Protein AF-A0A6N7P442-F1 (afdb_monomer_lite)

pLDDT: mean 82.55, std 16.27, range [39.31, 96.06]

Sequence (61 aa):
MTTRKEGMGGGLAICQRLVRYGRGDISIRNQTAPDGLSGTVVTIHFLHENGGRDGDNSSTG

Foldseek 3Di:
DDPDPDDPPCPVVVVQVVLVVLVKHKDKDWDQDPVRHTDMDIDIGGDDDPDDPPPPPPDDD

Radius of gyration: 15.83 Å; chains: 1; bounding box: 40×26×33 Å

Secondary structure (DSSP, 8-state):
--S-SSS---HHHHHHHHHHHTT-EEEEEEEE-TTSSEEEEEEEE----TT----------

Structure (mmCIF, N/CA/C/O backbone):
data_AF-A0A6N7P442-F1
#
_entry.id   AF-A0A6N7P442-F1
#
loop_
_atom_site.group_PDB
_atom_site.id
_atom_site.type_symbol
_atom_site.label_atom_id
_atom_site.label_alt_id
_atom_site.label_comp_id
_atom_site.label_asym_id
_atom_site.label_entity_id
_atom_site.label_seq_id
_atom_site.pdbx_PDB_ins_code
_atom_site.Cartn_x
_atom_site.Cartn_y
_atom_site.Cartn_z
_atom_site.occupancy
_atom_site.B_iso_or_equiv
_atom_site.auth_seq_id
_atom_site.auth_comp_id
_atom_site.auth_asym_id
_atom_site.auth_atom_id
_atom_site.pdbx_PDB_model_num
ATOM 1 N N . MET A 1 1 ? -18.563 6.424 -0.270 1.00 45.28 1 MET A N 1
ATOM 2 C CA . MET A 1 1 ? -18.478 6.874 1.136 1.00 45.28 1 MET A CA 1
ATOM 3 C C . MET A 1 1 ? -17.136 6.401 1.680 1.00 45.28 1 MET A C 1
ATOM 5 O O . MET A 1 1 ? -16.855 5.217 1.551 1.00 45.28 1 MET A O 1
ATOM 9 N N . THR A 1 2 ? -16.262 7.297 2.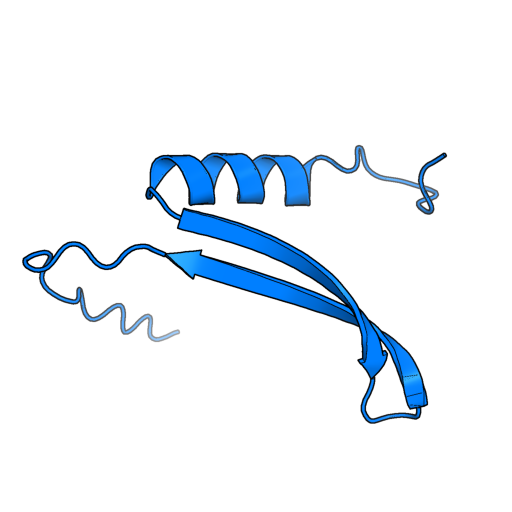146 1.00 66.75 2 THR A N 1
ATOM 10 C CA . THR A 1 2 ? -14.961 6.923 2.736 1.00 66.75 2 THR A CA 1
ATOM 11 C C . THR A 1 2 ? -15.134 6.727 4.244 1.00 66.75 2 THR A C 1
ATOM 13 O O . THR A 1 2 ? -16.006 7.341 4.851 1.00 66.75 2 THR A O 1
ATOM 16 N 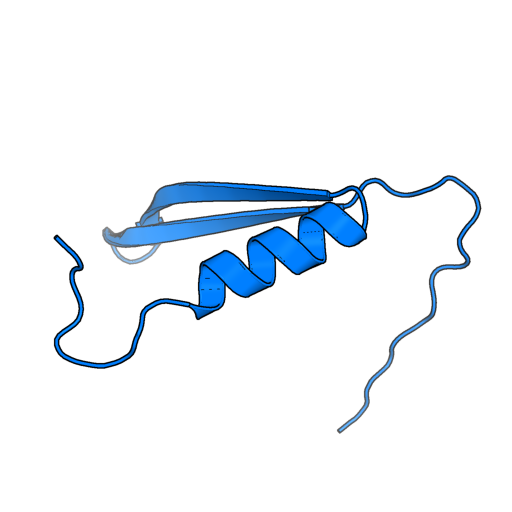N . THR A 1 3 ? -14.333 5.862 4.865 1.00 71.62 3 THR A N 1
ATOM 17 C CA . THR A 1 3 ? -14.416 5.579 6.312 1.00 71.62 3 THR A CA 1
ATOM 18 C C . THR A 1 3 ? -13.655 6.589 7.176 1.0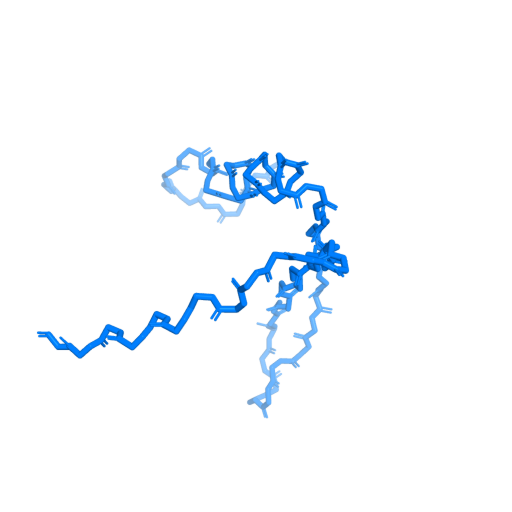0 71.62 3 THR A C 1
ATOM 20 O O . THR A 1 3 ? -13.656 6.470 8.399 1.00 71.62 3 THR A O 1
ATOM 23 N N . ARG A 1 4 ? -12.978 7.580 6.577 1.00 74.94 4 ARG A N 1
ATOM 24 C CA . ARG A 1 4 ? -12.120 8.516 7.315 1.00 74.94 4 ARG A CA 1
ATOM 25 C C . ARG A 1 4 ? -12.828 9.824 7.651 1.00 74.94 4 ARG A C 1
ATOM 27 O O . ARG A 1 4 ? -13.499 10.398 6.801 1.00 74.94 4 ARG A O 1
ATOM 34 N N . LYS A 1 5 ? -12.572 10.325 8.866 1.00 78.56 5 LYS A N 1
ATOM 35 C CA . LYS A 1 5 ? -12.916 11.690 9.298 1.00 78.56 5 LYS A CA 1
ATOM 36 C C . LYS A 1 5 ? -12.001 12.760 8.686 1.00 78.56 5 LYS A C 1
ATOM 38 O O . LYS A 1 5 ? -12.460 13.872 8.473 1.00 78.56 5 LYS A O 1
ATOM 43 N N . GLU A 1 6 ? -10.746 12.421 8.375 1.00 81.94 6 GLU A N 1
ATOM 44 C CA . GLU A 1 6 ? -9.744 13.346 7.827 1.00 81.94 6 GLU A CA 1
ATOM 45 C C . GLU A 1 6 ? -8.795 12.666 6.815 1.00 81.94 6 GLU A C 1
ATOM 47 O O . GLU A 1 6 ? -8.598 11.444 6.817 1.00 81.94 6 GLU A O 1
ATOM 52 N N . GLY A 1 7 ? -8.181 13.483 5.949 1.00 81.12 7 GLY A N 1
ATOM 53 C CA . GLY A 1 7 ? -7.257 13.070 4.889 1.00 81.12 7 GLY A CA 1
ATOM 54 C C . GLY A 1 7 ? -7.941 12.729 3.557 1.00 81.12 7 GLY A C 1
ATOM 55 O O . GLY A 1 7 ? -8.999 12.111 3.515 1.00 81.12 7 GLY A O 1
ATOM 56 N N . MET A 1 8 ? -7.295 13.084 2.441 1.00 88.38 8 MET A N 1
ATOM 57 C CA . MET A 1 8 ? -7.871 12.970 1.086 1.00 88.38 8 MET A CA 1
ATOM 58 C C . MET A 1 8 ? -7.987 11.531 0.549 1.00 88.38 8 MET A C 1
ATOM 60 O O . MET A 1 8 ? -8.578 11.309 -0.500 1.00 88.38 8 MET A O 1
ATOM 64 N N . GLY A 1 9 ? -7.400 10.537 1.226 1.00 87.56 9 GLY A N 1
ATOM 65 C CA . GLY A 1 9 ? -7.459 9.136 0.786 1.00 87.56 9 GLY A CA 1
ATOM 66 C C . GLY A 1 9 ? -6.580 8.787 -0.425 1.00 87.56 9 GLY A C 1
ATOM 67 O O . GLY A 1 9 ? -6.682 7.683 -0.946 1.00 87.56 9 GLY A O 1
ATOM 68 N N . GLY A 1 10 ? -5.678 9.678 -0.850 1.00 92.06 10 GLY A N 1
ATOM 69 C CA . GLY A 1 10 ? -4.845 9.474 -2.044 1.00 92.06 10 GLY A CA 1
ATOM 70 C C . GLY A 1 10 ? -3.710 8.448 -1.911 1.00 92.06 10 GLY A C 1
ATOM 71 O O . GLY A 1 10 ? -3.198 7.995 -2.926 1.00 92.06 10 GLY A O 1
ATOM 72 N N . GLY A 1 11 ? -3.319 8.048 -0.694 1.00 92.19 11 GLY A N 1
ATOM 73 C CA . GLY A 1 11 ? -2.118 7.225 -0.470 1.00 92.19 11 GLY A CA 1
ATOM 74 C C . GLY A 1 11 ? -2.099 5.914 -1.265 1.00 92.19 11 GLY A C 1
ATOM 75 O O . GLY A 1 11 ? -1.147 5.649 -1.990 1.00 92.19 11 GLY A O 1
ATOM 76 N N . LEU A 1 12 ? -3.182 5.132 -1.214 1.00 91.56 12 LEU A N 1
ATOM 77 C CA . LEU A 1 12 ? -3.266 3.872 -1.965 1.00 91.56 12 LEU A CA 1
ATOM 78 C C . LEU A 1 12 ? -3.377 4.090 -3.478 1.00 91.56 12 LEU A C 1
ATOM 80 O O . LEU A 1 12 ? -2.823 3.305 -4.242 1.00 91.56 12 LEU A O 1
ATOM 84 N N . ALA A 1 13 ? -4.028 5.172 -3.915 1.00 91.44 13 ALA A N 1
ATOM 85 C CA . ALA A 1 13 ? -4.096 5.524 -5.332 1.00 91.44 13 ALA A CA 1
ATOM 86 C C . ALA A 1 13 ? -2.706 5.881 -5.892 1.00 91.44 13 ALA A C 1
ATOM 88 O O . ALA A 1 13 ? -2.373 5.506 -7.018 1.00 91.44 13 ALA A O 1
ATOM 89 N N . ILE A 1 14 ? -1.868 6.550 -5.091 1.00 94.69 14 ILE A N 1
ATOM 90 C CA . ILE A 1 14 ? -0.469 6.832 -5.433 1.00 94.69 14 ILE A CA 1
ATOM 91 C C . ILE A 1 14 ? 0.330 5.527 -5.499 1.00 94.69 14 ILE A C 1
ATOM 93 O O . ILE A 1 14 ? 0.976 5.278 -6.517 1.00 94.69 14 ILE A O 1
ATOM 97 N N . CYS A 1 15 ? 0.236 4.659 -4.481 1.00 94.06 15 CYS A N 1
ATOM 98 C C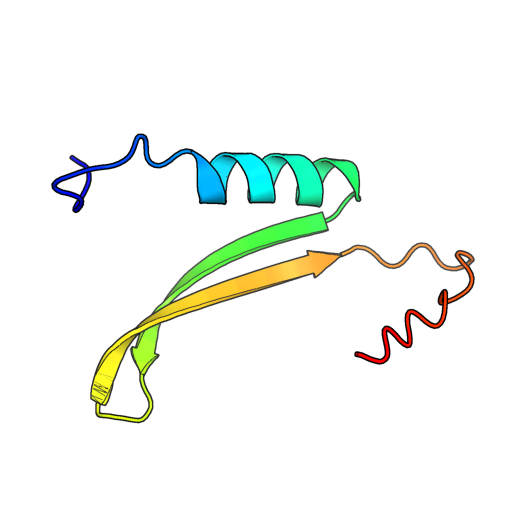A . CYS A 1 15 ? 0.911 3.355 -4.492 1.00 94.06 15 CYS A CA 1
ATOM 99 C C . CYS A 1 15 ? 0.534 2.535 -5.730 1.00 94.06 15 CYS A C 1
ATOM 101 O O . CYS A 1 15 ? 1.410 2.031 -6.425 1.00 94.06 15 CYS A O 1
ATOM 103 N N . GLN A 1 16 ? -0.755 2.469 -6.068 1.00 93.50 16 GLN A N 1
ATOM 104 C CA . GLN A 1 16 ? -1.233 1.776 -7.261 1.00 93.50 16 GLN A CA 1
ATOM 105 C C . GLN A 1 16 ? -0.616 2.332 -8.548 1.00 93.50 16 GLN A C 1
ATOM 107 O O . GLN A 1 16 ? -0.266 1.564 -9.446 1.00 93.50 16 GLN A O 1
ATOM 112 N N . ARG A 1 17 ? -0.456 3.656 -8.654 1.00 95.12 17 ARG A N 1
ATOM 113 C CA . ARG A 1 17 ? 0.174 4.277 -9.824 1.00 95.12 17 ARG A CA 1
ATOM 114 C C . ARG A 1 17 ? 1.665 3.954 -9.918 1.00 95.12 17 ARG A C 1
ATOM 116 O O . ARG A 1 17 ? 2.133 3.658 -11.014 1.00 95.12 17 ARG A O 1
ATOM 123 N N . LEU A 1 18 ? 2.382 3.970 -8.795 1.00 94.50 18 LEU A N 1
ATOM 124 C CA . LEU A 1 18 ? 3.806 3.622 -8.737 1.00 94.50 18 LEU A CA 1
ATOM 125 C C . LEU A 1 18 ? 4.046 2.147 -9.076 1.00 94.50 18 LEU A C 1
ATOM 127 O O . LEU A 1 18 ? 4.906 1.831 -9.892 1.00 94.50 18 LEU A O 1
ATOM 131 N N . VAL A 1 19 ? 3.242 1.251 -8.506 1.00 92.75 19 VAL A N 1
ATOM 132 C CA . VAL A 1 19 ? 3.348 -0.192 -8.746 1.00 92.75 19 VAL A CA 1
ATOM 133 C C . VAL A 1 19 ? 3.097 -0.516 -10.219 1.00 92.75 19 VAL A C 1
ATOM 135 O O . VAL A 1 19 ? 3.889 -1.227 -10.829 1.00 92.75 19 VAL A O 1
ATOM 138 N N . ARG A 1 20 ? 2.077 0.095 -10.836 1.00 91.56 20 ARG A N 1
ATOM 139 C CA . ARG A 1 20 ? 1.820 -0.048 -12.279 1.00 91.56 20 ARG A CA 1
ATOM 140 C C . ARG A 1 20 ? 2.954 0.479 -13.155 1.00 91.56 20 ARG A C 1
ATOM 142 O O . ARG A 1 20 ? 3.220 -0.106 -14.200 1.00 91.56 20 ARG A O 1
ATOM 149 N N . TYR A 1 21 ? 3.615 1.565 -12.749 1.00 92.19 21 TYR A N 1
ATOM 150 C CA . TYR A 1 21 ? 4.787 2.078 -13.464 1.00 92.19 21 TYR A CA 1
ATOM 151 C C . TYR A 1 21 ? 5.931 1.054 -13.465 1.00 92.19 21 TYR A C 1
ATOM 153 O O . TYR A 1 21 ? 6.521 0.799 -14.509 1.00 92.19 21 TYR A O 1
ATOM 161 N N . GLY A 1 22 ? 6.162 0.382 -12.333 1.00 89.75 22 GLY A N 1
ATOM 162 C CA . GLY A 1 22 ? 7.087 -0.753 -12.215 1.00 89.75 22 GLY A CA 1
ATOM 163 C C . GLY A 1 22 ? 6.559 -2.073 -12.790 1.00 89.75 22 GLY A C 1
ATOM 164 O O . GLY A 1 22 ? 7.023 -3.135 -12.384 1.00 89.75 22 GLY A O 1
ATOM 165 N N . ARG A 1 23 ? 5.557 -2.027 -13.681 1.00 91.62 23 ARG A N 1
ATOM 166 C CA . ARG A 1 23 ? 4.894 -3.196 -14.286 1.00 91.62 23 ARG A CA 1
ATOM 167 C C . ARG A 1 23 ? 4.323 -4.193 -13.264 1.00 91.62 23 ARG A C 1
ATOM 169 O O . ARG A 1 23 ? 4.148 -5.362 -13.582 1.00 91.62 23 ARG A O 1
ATOM 176 N N . GLY A 1 24 ? 4.034 -3.755 -12.046 1.00 92.38 24 GLY A N 1
ATOM 177 C CA . GLY A 1 24 ? 3.428 -4.563 -10.996 1.00 92.38 24 GLY A CA 1
ATOM 178 C C . GLY A 1 24 ? 1.914 -4.377 -10.867 1.00 92.38 24 GLY A C 1
ATOM 179 O O . GLY A 1 24 ? 1.295 -3.589 -11.587 1.00 92.38 24 GLY A O 1
ATOM 180 N N . ASP A 1 25 ? 1.337 -5.053 -9.875 1.00 94.44 25 ASP A N 1
ATOM 181 C CA . ASP A 1 25 ? -0.058 -4.913 -9.452 1.00 94.44 25 ASP A CA 1
ATOM 182 C C . ASP A 1 25 ? -0.206 -4.824 -7.920 1.00 94.44 25 ASP A C 1
ATOM 184 O O . ASP A 1 25 ? 0.649 -5.289 -7.163 1.00 94.44 25 ASP A O 1
ATOM 188 N N . ILE A 1 26 ? -1.294 -4.201 -7.458 1.00 94.75 26 ILE A N 1
ATOM 189 C CA . ILE A 1 26 ? -1.663 -4.103 -6.042 1.00 94.75 26 ILE A CA 1
ATOM 190 C C . ILE A 1 26 ? -3.066 -4.678 -5.838 1.00 94.75 26 ILE A C 1
ATOM 192 O O . ILE A 1 26 ? -4.030 -4.227 -6.456 1.00 94.75 26 ILE A O 1
ATOM 196 N N . SER A 1 27 ? -3.193 -5.618 -4.905 1.00 94.69 27 SER A N 1
ATOM 197 C CA . SER A 1 27 ? -4.474 -6.193 -4.499 1.00 94.69 27 SER A CA 1
ATOM 198 C C . SER A 1 27 ? -4.745 -5.930 -3.020 1.00 94.69 27 SER A C 1
ATOM 200 O O . SER A 1 27 ? -3.830 -5.815 -2.203 1.00 94.69 27 SER A O 1
ATOM 202 N N . ILE A 1 28 ? -6.023 -5.779 -2.676 1.00 94.31 28 ILE A N 1
ATOM 203 C CA . ILE A 1 28 ? -6.473 -5.488 -1.315 1.00 94.31 28 ILE A CA 1
ATOM 204 C C . ILE A 1 28 ? -7.592 -6.463 -0.980 1.00 94.31 28 ILE A C 1
ATOM 206 O O . ILE A 1 28 ? -8.554 -6.589 -1.742 1.00 94.31 28 ILE A O 1
ATOM 210 N N . ARG A 1 29 ? -7.485 -7.139 0.164 1.00 95.38 29 ARG A N 1
ATOM 211 C CA . ARG A 1 29 ? -8.506 -8.072 0.641 1.00 95.38 29 ARG A CA 1
ATOM 212 C C . ARG A 1 29 ? -8.746 -7.896 2.132 1.00 95.38 29 ARG A C 1
ATOM 214 O O . ARG A 1 29 ? -7.806 -7.843 2.920 1.00 95.38 29 ARG A O 1
ATOM 221 N N . ASN A 1 30 ? -10.015 -7.865 2.519 1.00 95.25 30 ASN A N 1
ATOM 222 C CA . ASN A 1 30 ? -10.399 -7.909 3.925 1.00 95.25 30 ASN A CA 1
ATOM 223 C C . ASN A 1 30 ? -10.113 -9.308 4.473 1.00 95.25 30 ASN A C 1
ATOM 225 O O . ASN A 1 30 ? -10.517 -10.307 3.875 1.00 95.25 30 ASN A O 1
ATOM 229 N N . GLN A 1 31 ? -9.404 -9.377 5.591 1.00 95.56 31 GLN A N 1
ATOM 230 C CA . GLN A 1 31 ? -9.064 -10.633 6.248 1.00 95.56 31 GLN A CA 1
ATOM 231 C C . GLN A 1 31 ? -8.992 -10.390 7.753 1.00 95.56 31 GLN A C 1
ATOM 233 O O . GLN A 1 31 ? -8.468 -9.366 8.182 1.00 95.56 31 GLN A O 1
ATOM 238 N N . THR A 1 32 ? -9.488 -11.328 8.553 1.00 96.00 32 THR A N 1
ATOM 239 C CA . THR A 1 32 ? -9.359 -11.255 10.011 1.00 96.00 32 THR A CA 1
ATOM 240 C C . THR A 1 32 ? -7.882 -11.281 10.404 1.00 96.00 32 THR A C 1
ATOM 242 O O . THR A 1 32 ? -7.117 -12.122 9.925 1.00 96.00 32 THR A O 1
ATOM 245 N N . ALA A 1 33 ? -7.470 -10.332 11.239 1.00 94.06 33 ALA A N 1
ATOM 246 C CA . ALA A 1 33 ? -6.114 -10.266 11.760 1.00 94.06 33 ALA A CA 1
ATOM 247 C C . ALA A 1 33 ? -5.856 -11.412 12.767 1.00 94.06 33 ALA A C 1
ATOM 249 O O . ALA A 1 33 ? -6.805 -12.037 13.248 1.00 94.06 33 ALA A O 1
ATOM 250 N N . PRO A 1 34 ? -4.587 -11.731 13.091 1.00 94.69 34 PRO A N 1
ATOM 251 C CA . PRO A 1 34 ? -4.256 -12.827 14.012 1.00 94.69 34 PRO A CA 1
ATOM 252 C C . PRO A 1 34 ? -4.838 -12.679 15.426 1.00 94.69 34 PRO A C 1
ATOM 254 O O . PRO A 1 34 ? -4.957 -13.664 16.145 1.00 94.69 34 PRO A O 1
ATOM 257 N N . ASP A 1 35 ? -5.211 -11.462 15.816 1.00 95.50 35 ASP A N 1
ATOM 258 C CA . ASP A 1 35 ? -5.882 -11.129 17.076 1.00 95.50 35 ASP A CA 1
ATOM 259 C C . ASP A 1 35 ? -7.413 -11.324 17.033 1.00 95.50 35 ASP A C 1
ATOM 261 O O . ASP A 1 35 ? -8.102 -11.057 18.016 1.00 95.50 35 ASP A O 1
ATOM 265 N N . GLY A 1 36 ? -7.963 -11.793 15.909 1.00 95.56 36 GLY A N 1
ATOM 266 C CA . GLY A 1 36 ? -9.399 -11.992 15.716 1.00 95.56 36 GLY A CA 1
ATOM 267 C C . GLY A 1 36 ? -10.166 -10.730 15.308 1.00 95.56 36 GLY A C 1
ATOM 268 O O . GLY A 1 36 ? -11.378 -10.806 15.096 1.00 95.56 36 GLY A O 1
ATOM 269 N N . LEU A 1 37 ? -9.499 -9.580 15.163 1.00 96.06 37 LEU A N 1
ATOM 270 C CA . LEU A 1 37 ? -10.140 -8.325 14.772 1.00 96.06 37 LEU A CA 1
ATOM 271 C C . LEU A 1 37 ? -10.267 -8.192 13.248 1.00 96.06 37 LEU A C 1
ATOM 273 O O . LEU A 1 37 ? -9.626 -8.891 12.461 1.00 96.06 37 LEU A O 1
ATOM 277 N N . SER A 1 38 ? -11.121 -7.262 12.809 1.00 94.75 38 SER A N 1
ATOM 278 C CA . SER A 1 38 ? -11.230 -6.909 11.389 1.00 94.75 38 SER A CA 1
ATOM 279 C C . SER A 1 38 ? -9.899 -6.356 10.883 1.00 94.75 38 SER A C 1
ATOM 281 O O . SER A 1 38 ? -9.425 -5.335 11.372 1.00 94.75 38 SER A O 1
ATOM 283 N N . GLY A 1 39 ? -9.322 -7.011 9.879 1.00 94.94 39 GLY A N 1
ATOM 284 C CA . GLY A 1 39 ? -8.068 -6.608 9.258 1.00 94.94 39 GLY A CA 1
ATOM 285 C C . GLY A 1 39 ? -8.183 -6.458 7.743 1.00 94.9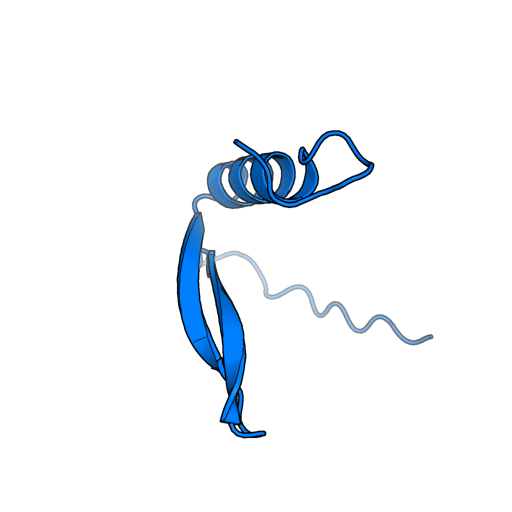4 39 GLY A C 1
ATOM 286 O O . GLY A 1 39 ? -9.221 -6.685 7.111 1.00 94.94 39 GLY A O 1
ATOM 287 N N . THR A 1 40 ? -7.079 -6.051 7.131 1.00 94.00 40 THR A N 1
ATOM 288 C CA . THR A 1 40 ? -6.949 -5.928 5.680 1.00 94.00 40 THR A CA 1
ATOM 289 C C . THR A 1 40 ? -5.534 -6.307 5.287 1.00 94.00 40 THR A C 1
ATOM 291 O O . THR A 1 40 ? -4.575 -5.841 5.897 1.00 94.00 40 THR A O 1
ATOM 294 N N . VAL A 1 41 ? -5.407 -7.131 4.252 1.00 95.25 41 VAL A N 1
ATOM 295 C CA . VAL A 1 41 ? -4.126 -7.446 3.623 1.00 95.25 41 VAL A CA 1
ATOM 296 C C . VAL A 1 41 ? -4.012 -6.679 2.319 1.00 95.25 41 VAL A C 1
ATOM 298 O O . VAL A 1 41 ? -4.923 -6.693 1.490 1.00 95.25 41 VAL A O 1
ATOM 301 N N . VAL A 1 42 ? -2.874 -6.008 2.161 1.00 94.81 42 VAL A N 1
ATOM 302 C CA . VAL A 1 42 ? -2.460 -5.336 0.931 1.00 94.81 42 VAL A CA 1
ATOM 303 C C . VAL A 1 42 ? -1.293 -6.130 0.366 1.00 94.81 42 VAL A C 1
ATOM 305 O O . VAL A 1 42 ? -0.264 -6.265 1.025 1.00 94.81 42 VAL A O 1
ATOM 308 N N . THR A 1 43 ? -1.451 -6.668 -0.838 1.00 95.69 43 THR A N 1
ATOM 309 C CA . THR A 1 43 ? -0.405 -7.436 -1.516 1.00 95.69 43 THR A CA 1
ATOM 310 C C . THR A 1 43 ? 0.064 -6.669 -2.741 1.00 95.69 43 THR A C 1
ATOM 312 O O . THR A 1 43 ? -0.747 -6.276 -3.577 1.00 95.69 43 THR A O 1
ATOM 315 N N . ILE A 1 44 ? 1.375 -6.455 -2.840 1.00 95.12 44 ILE A N 1
ATOM 316 C CA . ILE A 1 44 ? 2.019 -5.783 -3.968 1.00 95.12 44 ILE A CA 1
ATOM 317 C C . ILE A 1 44 ? 2.858 -6.819 -4.711 1.00 95.12 44 ILE A C 1
ATOM 319 O O . ILE A 1 44 ? 3.739 -7.444 -4.122 1.00 95.12 44 ILE A O 1
ATOM 323 N N . HIS A 1 45 ? 2.580 -6.993 -5.996 1.00 93.19 45 HIS A N 1
ATOM 324 C CA . HIS A 1 45 ? 3.305 -7.893 -6.881 1.00 93.19 45 HIS A CA 1
ATOM 325 C C . HIS A 1 45 ? 4.099 -7.069 -7.886 1.00 93.19 45 HIS A C 1
ATOM 327 O O . HIS A 1 45 ? 3.515 -6.282 -8.622 1.00 93.19 45 HIS A O 1
ATOM 333 N N . PHE A 1 46 ? 5.411 -7.268 -7.955 1.00 87.94 46 PHE A N 1
ATOM 334 C CA . PHE A 1 46 ? 6.245 -6.700 -9.012 1.00 87.94 46 PHE A CA 1
ATOM 335 C C . PHE A 1 46 ? 6.593 -7.789 -10.021 1.00 87.94 46 PHE A C 1
ATOM 337 O O . PHE A 1 46 ? 6.934 -8.908 -9.634 1.00 87.94 46 PHE A O 1
ATOM 344 N N . LEU A 1 47 ? 6.507 -7.472 -11.313 1.00 83.25 47 LEU A N 1
ATOM 345 C CA . LEU A 1 47 ? 7.082 -8.337 -12.336 1.00 83.25 47 LEU A CA 1
ATOM 346 C C . LEU A 1 47 ? 8.602 -8.198 -12.255 1.00 83.25 47 LEU A C 1
ATOM 348 O O . LEU A 1 47 ? 9.140 -7.118 -12.483 1.00 83.25 47 LEU A O 1
ATOM 352 N N . HIS A 1 48 ? 9.289 -9.283 -11.911 1.00 68.75 48 HIS A N 1
ATOM 353 C CA . HIS A 1 48 ? 10.743 -9.320 -11.967 1.00 68.75 48 HIS A CA 1
ATOM 354 C C . HIS A 1 48 ? 11.154 -9.421 -13.444 1.00 68.75 48 HIS A C 1
ATOM 356 O O . HIS A 1 48 ? 10.901 -10.432 -14.100 1.00 68.75 48 HIS A O 1
ATOM 362 N N . GLU A 1 49 ? 11.743 -8.361 -13.999 1.00 67.44 49 GLU A N 1
ATOM 363 C CA . GLU A 1 49 ? 12.403 -8.448 -15.300 1.00 67.44 49 GLU A CA 1
ATOM 364 C C . GLU A 1 49 ? 13.694 -9.244 -15.116 1.00 67.44 49 GLU A C 1
ATOM 366 O O . GLU A 1 49 ? 14.528 -8.884 -14.293 1.00 67.44 49 GLU A O 1
ATOM 371 N N . ASN A 1 50 ? 13.845 -10.329 -15.876 1.00 57.75 50 ASN A N 1
ATOM 372 C CA . ASN A 1 50 ? 14.900 -11.348 -15.789 1.00 57.75 50 ASN A CA 1
ATOM 373 C C . ASN A 1 50 ? 16.359 -10.850 -16.012 1.00 57.75 50 ASN A C 1
ATOM 375 O O . ASN A 1 50 ? 17.203 -11.618 -16.467 1.00 57.75 50 ASN A O 1
ATOM 379 N N . GLY A 1 51 ? 16.684 -9.587 -15.723 1.00 55.91 51 GLY A N 1
ATOM 380 C CA . GLY A 1 51 ? 18.014 -9.002 -15.911 1.00 55.91 51 GLY A CA 1
ATOM 381 C C . GLY A 1 51 ? 18.309 -7.722 -15.117 1.00 55.91 51 GLY A C 1
ATOM 382 O O . GLY A 1 51 ? 19.364 -7.123 -15.328 1.00 55.91 51 GLY A O 1
ATOM 383 N N . GLY A 1 52 ? 17.426 -7.277 -14.219 1.00 52.34 52 GLY A N 1
ATOM 384 C CA . GLY A 1 52 ? 17.717 -6.148 -13.334 1.00 52.34 52 GLY A CA 1
ATOM 385 C C . GLY A 1 52 ? 18.470 -6.637 -12.106 1.00 52.34 52 GLY A C 1
ATOM 386 O O . GLY A 1 52 ? 17.868 -7.291 -11.268 1.00 52.34 52 GLY A O 1
ATOM 387 N N . ARG A 1 53 ? 19.776 -6.350 -12.017 1.00 57.97 53 ARG A N 1
ATOM 388 C CA . ARG A 1 53 ? 20.604 -6.611 -10.826 1.00 57.97 53 ARG A CA 1
ATOM 389 C C . ARG A 1 53 ? 19.811 -6.256 -9.568 1.00 57.97 53 ARG A C 1
ATOM 391 O O . ARG A 1 53 ? 19.422 -5.097 -9.432 1.00 57.97 53 ARG A O 1
ATOM 398 N N . ASP A 1 54 ? 19.595 -7.238 -8.694 1.00 61.78 54 ASP A N 1
ATOM 399 C CA . ASP A 1 54 ? 19.065 -7.025 -7.351 1.00 61.78 54 ASP A CA 1
ATOM 400 C C . ASP A 1 54 ? 19.987 -6.020 -6.655 1.00 61.78 54 ASP A C 1
ATOM 402 O O . ASP A 1 54 ? 21.079 -6.358 -6.203 1.00 61.78 54 ASP A O 1
ATOM 406 N N . GLY A 1 55 ? 19.593 -4.747 -6.686 1.00 57.31 55 GLY A N 1
ATOM 407 C CA . GLY A 1 55 ? 20.259 -3.689 -5.955 1.00 57.31 55 GLY A CA 1
ATOM 408 C C . GLY A 1 55 ? 20.022 -3.957 -4.483 1.00 57.31 55 GLY A C 1
ATOM 409 O O . GLY A 1 55 ? 18.904 -3.805 -3.991 1.00 57.31 55 GLY A O 1
ATOM 410 N N . ASP A 1 56 ? 21.077 -4.385 -3.813 1.00 59.12 56 ASP A N 1
ATOM 411 C CA . ASP A 1 56 ? 21.209 -4.558 -2.381 1.00 59.12 56 ASP A CA 1
ATOM 412 C C . ASP A 1 56 ? 20.947 -3.230 -1.662 1.00 59.12 56 ASP A C 1
ATOM 414 O O . ASP A 1 56 ? 21.851 -2.492 -1.278 1.00 59.12 56 ASP A O 1
ATOM 418 N N . ASN A 1 57 ? 19.673 -2.906 -1.448 1.00 59.31 57 ASN A N 1
ATOM 419 C CA . ASN A 1 57 ? 19.264 -1.774 -0.626 1.00 59.31 57 ASN A CA 1
ATOM 420 C C . ASN A 1 57 ? 19.391 -2.112 0.868 1.00 59.31 57 ASN A C 1
ATOM 422 O O . ASN A 1 57 ? 18.426 -2.079 1.631 1.00 59.31 57 ASN A O 1
ATOM 426 N N . SER A 1 58 ? 20.620 -2.377 1.309 1.00 55.56 58 SER A N 1
ATOM 427 C CA . SER A 1 58 ? 20.964 -2.349 2.730 1.00 55.56 58 SER A CA 1
ATOM 428 C C . SER A 1 58 ? 20.956 -0.893 3.205 1.00 55.56 58 SER A C 1
ATOM 430 O O . SER A 1 58 ? 21.986 -0.228 3.252 1.00 55.56 58 SER A O 1
ATOM 432 N N . SER A 1 59 ? 19.775 -0.362 3.525 1.00 59.75 59 SER A N 1
ATOM 433 C CA . SER A 1 59 ? 19.652 0.893 4.266 1.00 59.75 59 SER A CA 1
ATOM 434 C C . SER A 1 59 ? 19.889 0.589 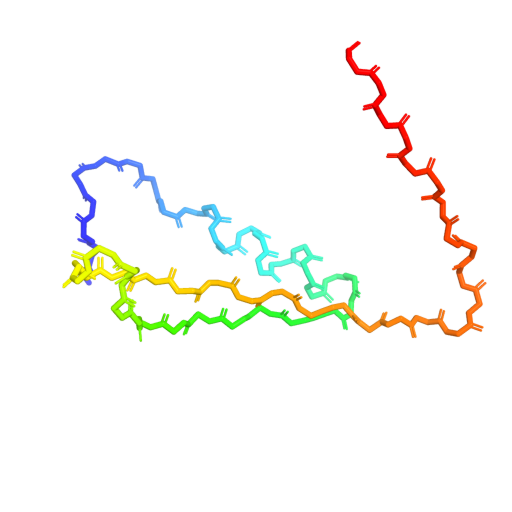5.745 1.00 59.75 59 SER A C 1
ATOM 436 O O . SER A 1 59 ? 18.981 0.182 6.467 1.00 59.75 59 SER A O 1
ATOM 438 N N . THR A 1 60 ? 21.132 0.740 6.198 1.00 52.53 60 THR A N 1
ATOM 439 C CA . THR A 1 60 ? 21.417 0.895 7.626 1.00 52.53 60 THR A CA 1
ATOM 440 C C . THR A 1 60 ? 21.123 2.332 8.038 1.00 52.53 60 THR A C 1
ATOM 442 O O . THR A 1 60 ? 21.818 3.229 7.570 1.00 52.53 60 THR A O 1
ATOM 445 N N . GLY A 1 61 ? 20.109 2.477 8.899 1.00 39.31 61 GLY A N 1
ATOM 446 C CA . GLY A 1 61 ? 20.051 3.401 10.045 1.00 39.31 61 GLY A CA 1
ATOM 447 C C . GLY A 1 61 ? 20.203 4.887 9.779 1.00 39.31 61 GLY A C 1
ATOM 448 O O . GLY A 1 61 ? 21.363 5.333 9.676 1.00 39.31 61 GLY A O 1
#